Protein AF-A0A9X3QQZ3-F1 (afdb_monomer_lite)

Structure (mmCIF, N/CA/C/O backbone):
data_AF-A0A9X3QQZ3-F1
#
_entry.id   AF-A0A9X3QQZ3-F1
#
loop_
_atom_site.group_PDB
_atom_site.id
_atom_site.type_symbol
_atom_site.label_atom_id
_atom_site.label_alt_id
_atom_site.label_comp_id
_atom_site.label_asym_id
_atom_site.label_entity_id
_atom_site.label_seq_id
_atom_site.pdbx_PDB_ins_code
_atom_site.Cartn_x
_atom_site.Cartn_y
_atom_site.Cartn_z
_atom_site.occupancy
_atom_site.B_iso_or_equiv
_atom_site.auth_seq_id
_atom_site.auth_comp_id
_atom_site.auth_asym_id
_atom_site.auth_atom_id
_atom_site.pdbx_PDB_model_num
ATOM 1 N N . MET A 1 1 ? 4.174 -20.974 2.274 1.00 52.28 1 MET A N 1
ATOM 2 C CA . MET A 1 1 ? 4.313 -19.532 1.984 1.00 52.28 1 MET A CA 1
ATOM 3 C C . MET A 1 1 ? 3.609 -19.291 0.664 1.00 52.28 1 MET A C 1
ATOM 5 O O . MET A 1 1 ? 3.983 -19.940 -0.301 1.00 52.28 1 MET A O 1
ATOM 9 N N . ASN A 1 2 ? 2.552 -18.478 0.630 1.00 73.25 2 ASN A N 1
ATOM 10 C CA . ASN A 1 2 ? 1.884 -18.167 -0.635 1.00 73.25 2 ASN A CA 1
ATOM 11 C C . ASN A 1 2 ? 2.640 -17.014 -1.290 1.00 73.25 2 ASN A C 1
ATOM 13 O O . ASN A 1 2 ? 2.781 -15.954 -0.682 1.00 73.25 2 ASN A O 1
ATOM 17 N N . ILE A 1 3 ? 3.164 -17.254 -2.487 1.00 71.19 3 ILE A N 1
ATOM 18 C CA . ILE A 1 3 ? 3.865 -16.243 -3.275 1.00 71.19 3 ILE A CA 1
ATOM 19 C C . ILE A 1 3 ? 2.797 -15.326 -3.880 1.00 71.19 3 ILE A C 1
ATOM 21 O O . ILE A 1 3 ? 1.896 -15.802 -4.564 1.00 71.19 3 ILE A O 1
ATOM 25 N N . ILE A 1 4 ? 2.857 -14.032 -3.553 1.00 75.06 4 ILE A N 1
ATOM 26 C CA . ILE A 1 4 ? 1.899 -13.012 -4.023 1.00 75.06 4 ILE A CA 1
ATOM 27 C C . ILE A 1 4 ? 2.451 -12.244 -5.235 1.00 75.06 4 ILE A C 1
ATOM 29 O O . ILE A 1 4 ? 1.670 -11.737 -6.031 1.00 75.06 4 ILE A O 1
ATOM 33 N N . LEU A 1 5 ? 3.779 -12.191 -5.379 1.00 85.81 5 LEU A N 1
ATOM 34 C CA . LEU A 1 5 ? 4.508 -11.608 -6.507 1.00 85.81 5 LEU A CA 1
ATOM 35 C C . LEU A 1 5 ? 5.590 -12.585 -6.938 1.00 85.81 5 LEU A C 1
ATOM 37 O O . LEU A 1 5 ? 6.359 -13.052 -6.093 1.00 85.81 5 LEU A O 1
ATOM 41 N N . THR A 1 6 ? 5.629 -12.889 -8.228 1.00 90.88 6 THR A N 1
ATOM 42 C CA . THR A 1 6 ? 6.666 -13.723 -8.834 1.00 90.88 6 THR A CA 1
ATOM 43 C C . THR A 1 6 ? 7.762 -12.861 -9.455 1.00 90.88 6 THR A C 1
ATOM 45 O O . THR A 1 6 ? 7.583 -11.660 -9.648 1.00 90.88 6 THR A O 1
ATOM 48 N N . GLU A 1 7 ? 8.902 -13.473 -9.777 1.00 91.12 7 GLU A N 1
ATOM 49 C CA . GLU A 1 7 ? 9.979 -12.794 -10.510 1.00 91.12 7 GLU A CA 1
ATOM 50 C C . GLU A 1 7 ? 9.482 -12.274 -11.866 1.00 91.12 7 GLU A C 1
ATOM 52 O O . GLU A 1 7 ? 9.711 -11.114 -12.184 1.00 91.12 7 GLU A O 1
ATOM 57 N N . ALA A 1 8 ? 8.668 -13.059 -12.580 1.00 93.00 8 ALA A N 1
ATOM 58 C CA . ALA A 1 8 ? 8.091 -12.654 -13.860 1.00 93.00 8 ALA A CA 1
ATOM 59 C C . ALA A 1 8 ? 7.205 -11.396 -13.758 1.00 93.00 8 ALA A C 1
ATOM 61 O O . ALA A 1 8 ? 7.231 -10.553 -14.651 1.00 93.00 8 ALA A O 1
ATOM 62 N N . ASP A 1 9 ? 6.441 -11.235 -12.670 1.00 92.00 9 ASP A N 1
ATOM 63 C CA . ASP A 1 9 ? 5.631 -10.025 -12.459 1.00 92.00 9 ASP A CA 1
ATOM 64 C C . ASP A 1 9 ? 6.515 -8.780 -12.272 1.00 92.00 9 ASP A C 1
ATOM 66 O O . ASP A 1 9 ? 6.164 -7.684 -12.713 1.00 92.00 9 ASP A O 1
ATOM 70 N N . LEU A 1 10 ? 7.664 -8.946 -11.606 1.00 91.94 10 LEU A N 1
ATOM 71 C CA . LEU A 1 10 ? 8.622 -7.867 -11.376 1.00 91.94 10 LEU A CA 1
ATOM 72 C C . LEU A 1 10 ? 9.394 -7.524 -12.651 1.00 91.94 10 LEU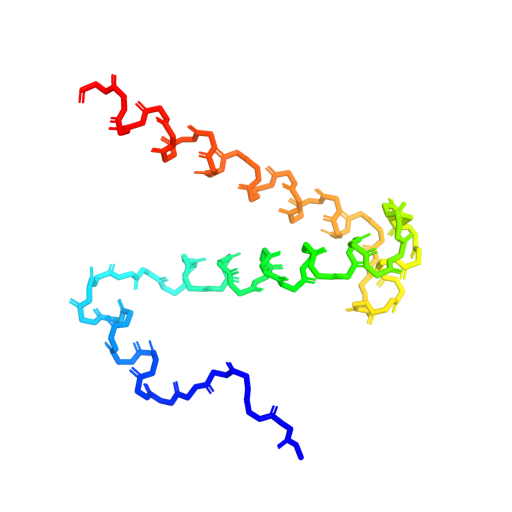 A C 1
ATOM 74 O O . LEU A 1 10 ? 9.579 -6.340 -12.921 1.00 91.94 10 LEU A O 1
ATOM 78 N N . ASP A 1 11 ? 9.781 -8.523 -13.444 1.00 94.19 11 ASP A N 1
ATOM 79 C CA . ASP A 1 11 ? 10.451 -8.318 -14.730 1.00 94.19 11 ASP A CA 1
ATOM 80 C C . ASP A 1 11 ? 9.579 -7.475 -15.665 1.00 94.19 11 ASP A C 1
ATOM 82 O O . ASP A 1 11 ? 10.028 -6.447 -16.166 1.00 94.19 11 ASP A O 1
ATOM 86 N N . VAL A 1 12 ? 8.294 -7.822 -15.797 1.00 94.44 12 VAL A N 1
ATOM 87 C CA . VAL A 1 12 ? 7.337 -7.053 -16.609 1.00 94.44 12 VAL A CA 1
ATOM 88 C C . VAL A 1 12 ? 7.196 -5.613 -16.108 1.00 94.44 12 VAL A C 1
ATOM 90 O O . VAL A 1 12 ? 7.161 -4.677 -16.907 1.00 94.44 12 VAL A O 1
ATOM 93 N N . ALA A 1 13 ? 7.113 -5.403 -14.791 1.00 91.94 13 ALA A N 1
ATOM 94 C CA . ALA A 1 13 ? 7.010 -4.056 -14.231 1.00 91.94 13 ALA A CA 1
ATOM 95 C C . ALA A 1 13 ? 8.266 -3.218 -14.534 1.00 91.94 13 ALA A C 1
ATOM 97 O O . ALA A 1 13 ? 8.169 -2.059 -14.940 1.00 91.94 13 ALA A O 1
ATOM 98 N N . LEU A 1 14 ? 9.452 -3.814 -14.391 1.00 92.56 14 LEU A N 1
ATOM 99 C CA . LEU A 1 14 ? 10.718 -3.144 -14.678 1.00 92.56 14 LEU A CA 1
ATOM 100 C C . LEU A 1 14 ? 10.896 -2.858 -16.177 1.00 92.56 14 LEU A C 1
ATOM 102 O O . LEU A 1 14 ? 11.351 -1.769 -16.525 1.00 92.56 14 LEU A O 1
ATOM 106 N N . GLU A 1 15 ? 10.495 -3.776 -17.060 1.00 95.31 15 GLU A N 1
ATOM 107 C CA . GLU A 1 15 ? 10.495 -3.574 -18.518 1.00 95.31 15 GLU A CA 1
ATOM 108 C C . GLU A 1 15 ? 9.581 -2.415 -18.943 1.00 95.31 15 GLU A C 1
ATOM 110 O O . GLU A 1 15 ? 9.937 -1.635 -19.827 1.00 95.31 15 GLU A O 1
ATOM 115 N N . ASN A 1 16 ? 8.442 -2.244 -18.266 1.00 93.25 16 ASN A N 1
ATOM 116 C CA . ASN A 1 16 ? 7.533 -1.113 -18.478 1.00 93.25 16 ASN A CA 1
ATOM 117 C C . ASN A 1 16 ? 8.062 0.218 -17.912 1.00 93.25 16 ASN A C 1
ATOM 119 O O . ASN A 1 16 ? 7.433 1.262 -18.097 1.00 93.25 16 ASN A O 1
ATOM 123 N N . GLY A 1 17 ? 9.212 0.203 -17.231 1.00 93.00 17 GLY A N 1
ATOM 124 C CA . GLY A 1 17 ? 9.820 1.381 -16.619 1.00 93.00 17 GLY A CA 1
ATOM 125 C C . GLY A 1 17 ? 9.195 1.784 -15.283 1.00 93.00 17 GLY A C 1
ATOM 126 O O . GLY A 1 17 ? 9.403 2.917 -14.840 1.00 93.00 17 GLY A O 1
ATOM 127 N N . ASP A 1 18 ? 8.443 0.894 -14.625 1.00 92.00 18 ASP A N 1
ATOM 128 C CA . ASP A 1 18 ? 7.889 1.180 -13.304 1.00 92.00 18 ASP A CA 1
ATOM 129 C C . ASP A 1 18 ? 9.010 1.308 -12.265 1.00 92.00 18 ASP A C 1
ATOM 131 O O . ASP A 1 18 ? 9.907 0.469 -12.142 1.00 92.00 18 ASP A O 1
ATOM 135 N N . SER A 1 19 ? 8.952 2.372 -11.463 1.00 92.31 19 SER A N 1
ATOM 136 C CA . SER A 1 19 ? 9.932 2.568 -10.400 1.00 92.31 19 SER A CA 1
ATOM 137 C C . SER A 1 19 ? 9.671 1.623 -9.223 1.00 92.31 19 SER A C 1
ATOM 139 O O . SER A 1 19 ? 8.529 1.261 -8.930 1.00 92.31 19 SER A O 1
ATOM 141 N N . TYR A 1 20 ? 10.716 1.328 -8.441 1.00 91.31 20 TYR A N 1
ATOM 142 C CA . TYR A 1 20 ? 10.604 0.629 -7.149 1.00 91.31 20 TYR A CA 1
ATOM 143 C C . TYR A 1 20 ? 9.452 1.166 -6.281 1.00 91.31 20 TYR A C 1
ATOM 145 O O . TYR A 1 20 ? 8.687 0.411 -5.678 1.00 91.31 20 TYR A O 1
ATOM 153 N N . THR A 1 21 ? 9.303 2.493 -6.237 1.00 89.00 21 THR A N 1
ATOM 154 C CA . THR A 1 21 ? 8.274 3.145 -5.424 1.00 89.00 21 THR A CA 1
ATOM 155 C C . THR A 1 21 ? 6.871 2.898 -5.979 1.00 89.00 21 THR A C 1
ATOM 157 O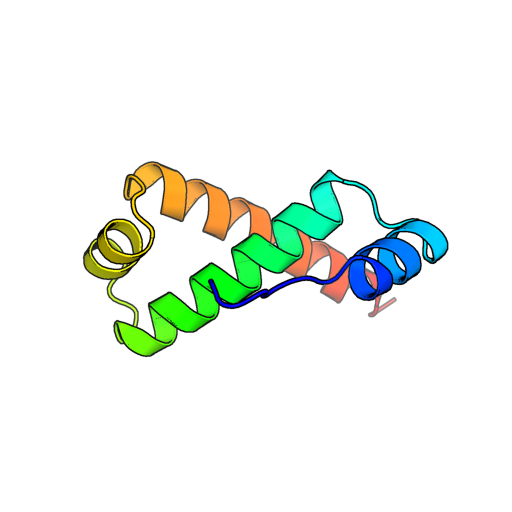 O . THR A 1 21 ? 5.925 2.782 -5.201 1.00 89.00 21 THR A O 1
ATOM 160 N N . ASP A 1 22 ? 6.706 2.809 -7.297 1.00 88.19 22 ASP A N 1
ATOM 161 C CA . ASP A 1 22 ? 5.403 2.573 -7.924 1.00 88.19 22 ASP A CA 1
ATOM 162 C C . ASP A 1 22 ? 4.934 1.134 -7.735 1.00 88.19 22 ASP A C 1
ATOM 164 O O . ASP A 1 22 ? 3.788 0.931 -7.325 1.00 88.19 22 ASP A O 1
ATOM 168 N N . ILE A 1 23 ? 5.839 0.165 -7.891 1.00 90.81 23 ILE A N 1
ATOM 169 C CA . ILE A 1 23 ? 5.566 -1.254 -7.627 1.00 90.81 23 ILE A CA 1
ATOM 170 C C . ILE A 1 23 ? 5.119 -1.436 -6.171 1.00 90.81 23 ILE A C 1
ATOM 172 O O . ILE A 1 23 ? 4.040 -1.972 -5.905 1.00 90.81 23 ILE A O 1
ATOM 176 N N . LEU A 1 24 ? 5.886 -0.915 -5.206 1.00 88.94 24 LEU A N 1
ATO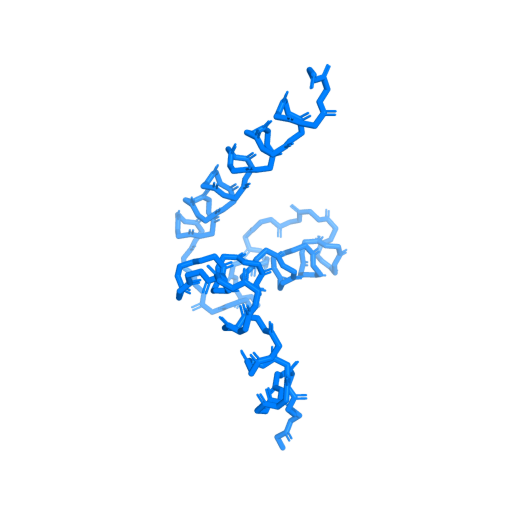M 177 C CA . LEU A 1 24 ? 5.523 -1.038 -3.793 1.00 88.94 24 LEU A CA 1
ATOM 178 C C . LEU A 1 24 ? 4.213 -0.331 -3.445 1.00 88.94 24 LEU A C 1
ATOM 180 O O . LEU A 1 24 ? 3.422 -0.866 -2.667 1.00 88.94 24 LEU A O 1
ATOM 184 N N . ASN A 1 25 ? 3.959 0.854 -4.005 1.00 86.25 25 ASN A N 1
ATOM 185 C CA . ASN A 1 25 ? 2.701 1.559 -3.763 1.00 86.25 25 ASN A CA 1
ATOM 186 C C . ASN A 1 25 ? 1.506 0.784 -4.330 1.00 86.25 25 ASN A C 1
ATOM 188 O O . ASN A 1 25 ? 0.463 0.741 -3.678 1.00 86.25 25 ASN A O 1
ATOM 192 N N . HIS A 1 26 ? 1.651 0.162 -5.504 1.00 87.12 26 HIS A N 1
ATOM 193 C CA . HIS A 1 26 ? 0.598 -0.652 -6.104 1.00 87.12 26 HIS A CA 1
ATOM 194 C C . HIS A 1 26 ? 0.258 -1.863 -5.229 1.00 87.12 26 HIS A C 1
ATOM 196 O O . HIS A 1 26 ? -0.903 -2.087 -4.886 1.00 87.12 26 HIS A O 1
ATOM 202 N N . VAL A 1 27 ? 1.276 -2.596 -4.783 1.00 89.75 27 VAL A N 1
ATOM 203 C CA . VAL A 1 27 ? 1.095 -3.763 -3.911 1.00 89.75 27 VAL A CA 1
ATOM 204 C C . VAL A 1 27 ? 0.487 -3.353 -2.569 1.00 89.75 27 VAL A C 1
ATOM 206 O O . VAL A 1 27 ? -0.484 -3.960 -2.110 1.00 89.75 27 VAL A O 1
ATOM 209 N N . ALA A 1 28 ? 1.007 -2.287 -1.954 1.00 87.88 28 ALA A N 1
ATOM 210 C CA . ALA A 1 28 ? 0.482 -1.757 -0.700 1.00 87.88 28 ALA A CA 1
ATOM 211 C C . ALA A 1 28 ? -0.989 -1.338 -0.830 1.00 87.88 28 ALA A C 1
ATOM 213 O O . ALA A 1 28 ? -1.791 -1.621 0.060 1.00 87.88 28 ALA A O 1
ATOM 214 N N . PHE A 1 29 ? -1.363 -0.710 -1.946 1.00 86.31 29 PHE A N 1
ATOM 215 C CA . PHE A 1 29 ? -2.745 -0.344 -2.234 1.00 86.31 29 PHE A CA 1
ATOM 216 C C . PHE A 1 29 ? -3.663 -1.561 -2.299 1.00 86.31 29 PHE A C 1
ATOM 218 O O . PHE A 1 29 ? -4.659 -1.605 -1.576 1.00 86.31 29 PHE A O 1
ATOM 225 N N . LEU A 1 30 ? -3.307 -2.565 -3.107 1.00 89.44 30 LEU A N 1
ATOM 226 C CA . LEU A 1 30 ? -4.112 -3.776 -3.264 1.00 89.44 30 LEU A CA 1
ATOM 227 C C . LEU A 1 30 ? -4.316 -4.498 -1.929 1.00 89.44 30 LEU A C 1
ATOM 229 O O . LEU A 1 30 ? -5.410 -4.992 -1.648 1.00 89.44 30 LEU A O 1
ATOM 233 N N . LEU A 1 31 ? -3.282 -4.543 -1.086 1.00 91.00 31 LEU A N 1
ATOM 234 C CA . LEU A 1 31 ? -3.379 -5.112 0.257 1.00 91.00 31 LEU A CA 1
ATOM 235 C C . LEU A 1 31 ? -4.343 -4.314 1.141 1.00 91.00 31 LEU A C 1
ATOM 237 O O . LEU A 1 31 ? -5.219 -4.901 1.779 1.00 91.00 31 LEU A O 1
ATOM 241 N N . ILE A 1 32 ? -4.219 -2.986 1.155 1.00 89.88 32 ILE A N 1
ATOM 242 C CA . ILE A 1 32 ? -5.076 -2.111 1.960 1.00 89.88 32 ILE A CA 1
ATOM 243 C C . ILE A 1 32 ? -6.535 -2.200 1.512 1.00 89.88 32 ILE A C 1
ATOM 245 O O . ILE A 1 32 ? -7.409 -2.323 2.368 1.00 89.88 32 ILE A O 1
ATOM 249 N N . GLU A 1 33 ? -6.821 -2.193 0.209 1.00 89.81 33 GLU A N 1
ATOM 250 C CA . GLU A 1 33 ? -8.190 -2.342 -0.296 1.00 89.81 33 GLU A CA 1
ATOM 251 C C . GLU A 1 33 ? -8.803 -3.675 0.126 1.00 89.81 33 GLU A C 1
ATOM 253 O O . GLU A 1 33 ? -9.897 -3.700 0.692 1.00 89.81 33 GLU A O 1
ATOM 258 N N . LYS A 1 34 ? -8.083 -4.785 -0.074 1.00 92.44 34 LYS A N 1
ATOM 259 C CA . LYS A 1 34 ? -8.573 -6.118 0.306 1.00 92.44 34 LYS A CA 1
ATOM 260 C C . LYS A 1 34 ? -8.863 -6.208 1.802 1.00 92.44 34 LYS A C 1
ATOM 262 O O . LYS A 1 34 ? -9.885 -6.772 2.196 1.00 92.44 34 LYS A O 1
ATOM 267 N N . VAL A 1 35 ? -7.993 -5.641 2.638 1.00 94.38 35 VAL A N 1
ATOM 268 C CA . VAL A 1 35 ? -8.199 -5.645 4.090 1.00 94.38 35 VAL A CA 1
ATOM 269 C C . VAL A 1 35 ? -9.353 -4.729 4.488 1.00 94.38 35 VAL A C 1
ATOM 271 O O . VAL A 1 35 ? -10.179 -5.143 5.291 1.00 94.38 35 VAL A O 1
ATOM 274 N N . LEU A 1 36 ? -9.481 -3.537 3.903 1.00 91.94 36 LEU A N 1
ATOM 275 C CA . LEU A 1 36 ? -10.615 -2.652 4.184 1.00 91.94 36 LEU A CA 1
ATOM 276 C C . LEU A 1 36 ? -11.951 -3.281 3.776 1.00 91.94 36 LEU A C 1
ATOM 278 O O . LEU A 1 36 ? -12.925 -3.141 4.510 1.00 91.94 36 LEU A O 1
ATOM 282 N N . VAL A 1 37 ? -12.010 -4.008 2.657 1.00 93.88 37 VAL A N 1
ATOM 283 C CA . VAL A 1 37 ? -13.204 -4.780 2.275 1.00 93.88 37 VAL A CA 1
ATOM 284 C C . VAL A 1 37 ? -13.498 -5.853 3.325 1.00 93.88 37 VAL A C 1
ATOM 286 O O . VAL A 1 37 ? -14.629 -5.955 3.801 1.00 93.88 37 VAL A O 1
ATOM 289 N N . LYS A 1 38 ? -12.474 -6.605 3.751 1.00 94.88 38 LYS A N 1
ATOM 290 C CA . LYS A 1 38 ? -12.605 -7.648 4.778 1.00 94.88 38 LYS A CA 1
ATOM 291 C C . LYS A 1 38 ? -13.107 -7.098 6.117 1.00 94.88 38 LYS A C 1
ATOM 293 O O . LYS A 1 38 ? -13.943 -7.735 6.750 1.00 94.88 38 LYS A O 1
ATOM 298 N N . THR A 1 39 ? -12.640 -5.920 6.526 1.00 95.62 39 THR A N 1
ATOM 299 C CA . THR A 1 39 ? -13.023 -5.273 7.793 1.00 95.62 39 THR A CA 1
ATOM 300 C C . THR A 1 39 ? -14.219 -4.330 7.660 1.00 95.62 39 THR A C 1
ATOM 302 O O . THR A 1 39 ? -14.519 -3.577 8.587 1.00 95.62 39 THR A O 1
ATOM 305 N N . ARG A 1 40 ? -14.906 -4.320 6.506 1.00 93.94 40 ARG A N 1
ATOM 306 C CA . ARG A 1 40 ? -16.050 -3.429 6.224 1.00 93.94 40 ARG A CA 1
ATOM 307 C C . ARG A 1 40 ? -15.731 -1.949 6.484 1.00 93.94 40 ARG A C 1
ATOM 309 O O . ARG A 1 40 ? -16.545 -1.195 7.008 1.00 93.94 40 ARG A O 1
ATOM 316 N N . GLY A 1 41 ? -14.514 -1.537 6.143 1.00 89.69 41 GLY A N 1
ATOM 317 C CA . GLY A 1 41 ? -14.025 -0.170 6.290 1.00 89.69 41 GLY A CA 1
ATOM 318 C C . GLY A 1 41 ? -13.474 0.178 7.676 1.00 89.69 41 GLY A C 1
ATOM 319 O O . GLY A 1 41 ? -13.002 1.309 7.854 1.00 89.69 41 GLY A O 1
ATOM 320 N N . ASN A 1 42 ? -13.473 -0.756 8.636 1.00 93.19 42 ASN A N 1
ATOM 321 C CA . ASN A 1 42 ? -12.884 -0.543 9.956 1.00 93.19 42 ASN A CA 1
ATOM 322 C C . ASN A 1 42 ? -11.358 -0.408 9.847 1.00 93.19 42 ASN A C 1
ATOM 324 O O . ASN A 1 42 ? -10.632 -1.377 9.611 1.00 93.19 42 ASN A O 1
ATOM 328 N N . LYS A 1 43 ? -10.870 0.824 10.025 1.00 91.12 43 LYS A N 1
ATOM 329 C CA . LYS A 1 43 ? -9.456 1.183 9.840 1.00 91.12 43 LYS A CA 1
ATOM 330 C C . LYS A 1 43 ? -8.568 0.702 10.982 1.00 91.12 43 LYS A C 1
ATOM 332 O O . LYS A 1 43 ? -7.398 0.423 10.753 1.00 91.12 43 LYS A O 1
ATOM 337 N N . THR A 1 44 ? -9.109 0.611 12.194 1.00 94.06 44 THR A N 1
ATOM 338 C CA . THR A 1 44 ? -8.360 0.119 13.357 1.00 94.06 44 THR A CA 1
ATOM 339 C C . THR A 1 44 ? -8.089 -1.372 13.205 1.00 94.06 44 THR A C 1
ATOM 341 O O . THR A 1 44 ? -6.946 -1.803 13.312 1.00 94.06 44 THR A O 1
ATOM 344 N N . GLU A 1 45 ? -9.122 -2.138 12.864 1.00 95.50 45 GLU A N 1
ATOM 345 C CA . GLU A 1 45 ? -9.000 -3.573 12.601 1.00 95.50 45 GLU A CA 1
ATOM 346 C C . GLU A 1 45 ? -8.129 -3.847 11.366 1.00 95.50 45 GLU A C 1
ATOM 348 O O . GLU A 1 45 ? -7.287 -4.740 11.382 1.00 95.50 45 GLU A O 1
ATOM 353 N N . ALA A 1 46 ? -8.246 -3.024 10.318 1.00 94.75 46 ALA A N 1
ATOM 354 C CA . ALA A 1 46 ? -7.390 -3.142 9.141 1.00 94.75 46 ALA A CA 1
ATOM 355 C C . ALA A 1 46 ? -5.905 -2.937 9.473 1.00 94.75 46 ALA A C 1
ATOM 357 O O . ALA A 1 46 ? -5.061 -3.704 9.017 1.00 94.75 46 ALA A O 1
ATOM 358 N N . ALA A 1 47 ? -5.586 -1.927 10.288 1.00 94.31 47 ALA A N 1
ATOM 359 C CA . ALA A 1 47 ? -4.219 -1.665 10.728 1.00 94.31 47 ALA A CA 1
ATOM 360 C C . ALA A 1 47 ? -3.662 -2.831 11.563 1.00 94.31 47 ALA A C 1
ATOM 362 O O . ALA A 1 47 ? -2.521 -3.237 11.354 1.00 94.31 47 ALA A O 1
ATOM 363 N N . GLN A 1 48 ? -4.490 -3.424 12.433 1.00 95.75 48 GLN A N 1
ATOM 364 C CA . GLN A 1 48 ? -4.130 -4.615 13.208 1.00 95.75 48 GLN A CA 1
ATOM 365 C C . GLN A 1 48 ? -3.845 -5.826 12.311 1.00 95.75 48 GLN A C 1
ATOM 367 O O . GLN A 1 48 ? -2.813 -6.469 12.480 1.00 95.75 48 GLN A O 1
ATOM 372 N N . ILE A 1 49 ? -4.709 -6.110 11.328 1.00 95.38 49 ILE A N 1
ATOM 373 C CA . ILE A 1 49 ? -4.512 -7.215 10.371 1.00 95.38 49 ILE A CA 1
ATOM 374 C C . ILE A 1 49 ? -3.230 -7.019 9.555 1.00 95.38 49 ILE A C 1
ATOM 376 O O . ILE A 1 49 ? -2.512 -7.979 9.290 1.00 95.38 49 ILE A O 1
ATOM 380 N N . LEU A 1 50 ? -2.941 -5.779 9.161 1.00 92.44 50 LEU A N 1
ATOM 381 C CA . LEU A 1 50 ? -1.744 -5.423 8.400 1.00 92.44 50 LEU A CA 1
ATOM 382 C C . LEU A 1 50 ? -0.485 -5.281 9.271 1.00 92.44 50 LEU A C 1
ATOM 384 O O . LEU A 1 50 ? 0.582 -4.993 8.734 1.00 92.44 50 LEU A O 1
ATOM 388 N N . GLY A 1 51 ? -0.589 -5.454 10.593 1.00 94.62 51 GLY A N 1
ATOM 389 C CA . GLY A 1 51 ? 0.546 -5.365 11.512 1.00 94.62 51 GLY A CA 1
ATOM 390 C C . GLY A 1 51 ? 1.203 -3.982 11.561 1.00 94.62 51 GLY A C 1
ATOM 391 O O . GLY A 1 51 ? 2.405 -3.883 11.787 1.00 94.62 51 GLY A O 1
ATOM 392 N N . MET A 1 52 ? 0.441 -2.909 11.330 1.00 93.81 52 MET A N 1
ATOM 393 C CA . MET A 1 52 ? 0.951 -1.535 11.320 1.00 93.81 52 MET A CA 1
ATOM 394 C C . MET A 1 52 ? 0.132 -0.614 12.223 1.00 93.81 52 MET A C 1
ATOM 396 O O . MET A 1 52 ? -0.998 -0.915 12.603 1.00 93.81 52 MET A O 1
ATOM 400 N N . THR A 1 53 ? 0.688 0.552 12.556 1.00 94.00 53 THR A N 1
ATOM 401 C CA . THR A 1 53 ? -0.066 1.561 13.308 1.00 94.00 53 THR A CA 1
ATOM 402 C C . THR A 1 53 ? -1.154 2.194 12.439 1.00 94.00 53 THR A C 1
ATOM 404 O O . THR A 1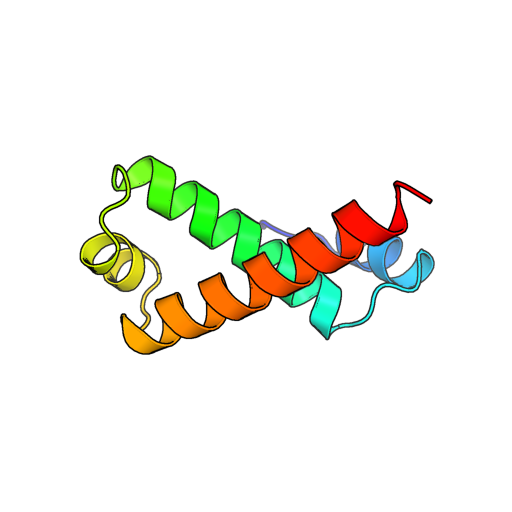 53 ? -1.026 2.296 11.212 1.00 94.00 53 THR A O 1
ATOM 407 N N . ARG A 1 54 ? -2.225 2.680 13.074 1.00 90.50 54 ARG A N 1
ATOM 408 C CA . ARG A 1 54 ? -3.323 3.370 12.381 1.00 90.50 54 ARG A CA 1
ATOM 409 C C . ARG A 1 54 ? -2.834 4.632 11.661 1.00 90.50 54 ARG A C 1
ATOM 411 O O . ARG A 1 54 ? -3.309 4.931 10.567 1.00 90.50 54 ARG A O 1
ATOM 418 N N . GLU A 1 55 ? -1.870 5.350 12.235 1.00 93.06 55 GLU A N 1
ATOM 419 C CA . GLU A 1 55 ? -1.237 6.523 11.623 1.00 93.06 55 GLU A CA 1
ATOM 420 C C . GLU A 1 55 ? -0.484 6.146 10.345 1.00 93.06 55 GLU A C 1
ATOM 422 O O . GLU A 1 55 ? -0.550 6.869 9.350 1.00 93.06 55 GLU A O 1
ATOM 427 N N . THR A 1 56 ? 0.210 5.005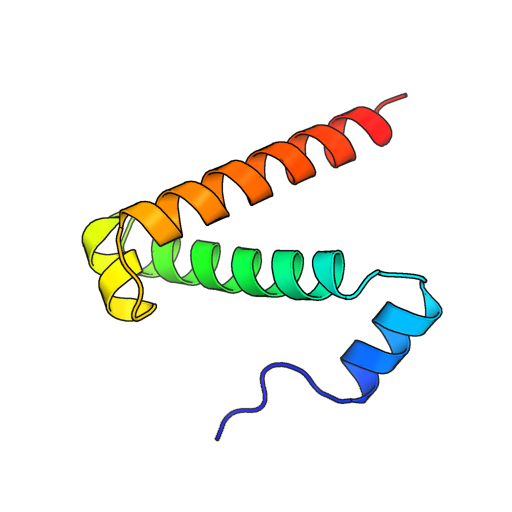 10.353 1.00 90.31 56 THR A N 1
ATOM 428 C CA . THR A 1 56 ? 0.930 4.497 9.179 1.00 90.31 56 THR A CA 1
ATOM 429 C C . THR A 1 56 ? -0.053 4.128 8.077 1.00 90.31 56 THR A C 1
ATOM 431 O O . THR A 1 56 ? 0.094 4.609 6.953 1.00 90.31 56 THR A O 1
ATOM 434 N N . LEU A 1 57 ? -1.115 3.387 8.411 1.00 90.62 57 LEU A N 1
ATOM 435 C CA . LEU A 1 57 ? -2.186 3.059 7.470 1.00 90.62 57 LEU A CA 1
ATOM 436 C C . LEU A 1 57 ? -2.793 4.326 6.848 1.00 90.62 57 LEU A C 1
ATOM 438 O O . LEU A 1 57 ? -2.965 4.403 5.633 1.00 90.62 57 LEU A O 1
ATOM 442 N N . TYR A 1 58 ? -3.069 5.349 7.660 1.00 90.44 58 TYR A N 1
ATOM 443 C CA . TYR A 1 58 ? -3.629 6.610 7.176 1.00 90.44 58 TYR A CA 1
ATOM 444 C C . TYR A 1 58 ? -2.686 7.346 6.213 1.00 90.44 58 TYR A C 1
ATOM 446 O O . TYR A 1 58 ? -3.124 7.825 5.166 1.00 90.44 58 TYR A O 1
ATOM 454 N N . LYS A 1 59 ? -1.383 7.408 6.526 1.00 90.25 59 LYS A N 1
ATOM 455 C CA . LYS A 1 59 ? -0.369 8.007 5.642 1.00 90.25 59 LYS A CA 1
ATOM 456 C C . LYS A 1 59 ? -0.281 7.276 4.302 1.00 90.25 59 LYS A C 1
ATOM 458 O O . LYS A 1 59 ? -0.198 7.938 3.268 1.00 90.25 59 LYS A O 1
ATOM 463 N N . VAL A 1 60 ? -0.315 5.941 4.316 1.00 86.44 60 VAL A N 1
ATOM 464 C CA . VAL A 1 60 ? -0.276 5.138 3.086 1.00 86.44 60 VAL A CA 1
ATOM 465 C C . VAL A 1 60 ? -1.540 5.367 2.260 1.00 86.44 60 VAL A C 1
ATOM 467 O O . VAL A 1 60 ? -1.420 5.708 1.088 1.00 86.44 60 VAL A O 1
ATOM 470 N N . ILE A 1 61 ? -2.731 5.300 2.866 1.00 86.88 61 ILE A N 1
ATOM 471 C CA . ILE A 1 61 ? -4.001 5.586 2.174 1.00 86.88 61 ILE A CA 1
ATOM 472 C C . ILE A 1 61 ? -3.971 6.975 1.529 1.00 86.88 61 ILE A C 1
ATOM 474 O O . ILE A 1 61 ? -4.307 7.114 0.357 1.00 86.88 61 ILE A O 1
ATOM 478 N N . LYS A 1 62 ? -3.526 8.003 2.264 1.00 88.75 62 LYS A N 1
ATOM 479 C CA . LYS A 1 62 ? -3.447 9.372 1.737 1.00 88.75 62 LYS A CA 1
ATOM 480 C C . LYS A 1 62 ? -2.512 9.466 0.528 1.00 88.75 62 LYS A C 1
ATOM 482 O O . LYS A 1 62 ? -2.882 10.068 -0.474 1.00 88.75 62 LYS A O 1
ATOM 487 N N . ARG A 1 63 ? -1.315 8.874 0.616 1.00 83.56 63 ARG A N 1
ATOM 488 C CA . ARG A 1 63 ? -0.337 8.861 -0.486 1.00 83.56 63 ARG A CA 1
ATOM 489 C C . ARG A 1 63 ? -0.900 8.165 -1.722 1.00 83.56 63 ARG A C 1
ATOM 491 O O . ARG A 1 63 ? -0.727 8.649 -2.834 1.00 83.56 63 ARG A O 1
ATOM 498 N N . VAL A 1 64 ? -1.554 7.029 -1.516 1.00 76.19 64 VAL A N 1
ATOM 499 C CA . VAL A 1 64 ? -2.096 6.220 -2.602 1.00 76.19 64 VAL A CA 1
ATOM 500 C C . VAL A 1 64 ? -3.274 6.914 -3.286 1.00 76.19 64 VAL A C 1
ATOM 502 O O . VAL A 1 64 ? -3.317 6.953 -4.513 1.00 76.19 64 VAL A O 1
ATOM 505 N N . ASN A 1 65 ? -4.185 7.515 -2.517 1.00 80.50 65 ASN A N 1
ATOM 506 C CA . ASN A 1 65 ? -5.301 8.275 -3.079 1.00 80.50 65 ASN A CA 1
ATOM 507 C C . ASN A 1 65 ? -4.810 9.463 -3.916 1.00 80.50 65 ASN A C 1
ATOM 509 O O . ASN A 1 65 ? -5.275 9.630 -5.038 1.00 80.50 65 ASN A O 1
ATOM 513 N N . ALA A 1 66 ? -3.809 10.209 -3.432 1.00 81.94 66 ALA A N 1
ATOM 514 C CA . ALA A 1 66 ? -3.221 11.319 -4.184 1.00 81.94 66 ALA A CA 1
ATOM 515 C C . ALA A 1 66 ? -2.653 10.867 -5.545 1.00 81.94 66 ALA A C 1
ATOM 517 O O . ALA A 1 66 ? -2.991 11.436 -6.578 1.00 81.94 66 ALA A O 1
ATOM 518 N N . LYS A 1 67 ? -1.879 9.771 -5.578 1.00 73.06 67 LYS A N 1
ATOM 519 C CA . LYS A 1 67 ? -1.348 9.222 -6.841 1.00 73.06 67 LYS A CA 1
ATOM 520 C C . LYS A 1 67 ? -2.440 8.717 -7.793 1.00 73.06 67 LYS A C 1
ATOM 522 O O . LYS A 1 67 ? -2.265 8.743 -9.010 1.00 73.06 67 LYS A O 1
ATOM 527 N N . ARG A 1 68 ? -3.556 8.212 -7.261 1.00 70.12 68 ARG A N 1
ATOM 528 C CA . ARG A 1 68 ? -4.691 7.752 -8.074 1.00 70.12 68 ARG A CA 1
ATOM 529 C C . ARG A 1 68 ? -5.395 8.925 -8.752 1.00 70.12 68 ARG A C 1
ATOM 531 O O . ARG A 1 68 ? -5.713 8.823 -9.933 1.00 70.12 68 ARG A O 1
ATOM 538 N N . GLU A 1 69 ? -5.594 10.020 -8.027 1.00 75.69 69 GLU A N 1
ATOM 539 C CA . GLU A 1 69 ? -6.151 11.265 -8.566 1.00 75.69 69 GLU A CA 1
ATOM 540 C C . GLU A 1 69 ? -5.241 11.846 -9.663 1.00 75.69 69 GLU A C 1
ATOM 542 O O . GLU A 1 69 ? -5.722 12.193 -10.739 1.00 75.69 69 GLU A O 1
ATOM 547 N N . GLU A 1 70 ? -3.919 11.845 -9.458 1.00 75.44 70 GLU A N 1
ATOM 548 C CA . GLU A 1 70 ? -2.936 12.271 -10.469 1.00 75.44 70 GLU A CA 1
ATOM 549 C C . GLU A 1 70 ? -3.028 11.447 -11.768 1.00 75.44 70 GLU A C 1
ATOM 551 O O . GLU A 1 70 ? -3.089 12.018 -12.858 1.00 75.44 70 GLU A O 1
ATOM 556 N N . LYS A 1 71 ? -3.103 10.109 -11.674 1.00 64.62 71 LYS A N 1
ATOM 557 C CA . LYS A 1 71 ? -3.231 9.232 -12.855 1.00 64.62 71 LYS A CA 1
ATOM 558 C C . LYS A 1 71 ? -4.578 9.393 -13.576 1.00 64.62 71 LYS A C 1
ATOM 560 O O . LYS A 1 71 ? -4.620 9.361 -14.805 1.00 64.62 71 LYS A O 1
ATOM 565 N N . GLN A 1 72 ? -5.676 9.582 -12.841 1.00 65.62 72 GLN A N 1
ATOM 566 C CA . GLN A 1 72 ? -7.009 9.795 -13.428 1.00 65.62 72 GLN A CA 1
ATOM 567 C C . GLN A 1 72 ? -7.103 11.134 -14.172 1.00 65.62 72 GLN A C 1
ATOM 569 O O . GLN A 1 72 ? -7.668 11.195 -15.266 1.00 65.62 72 GLN A O 1
ATOM 574 N N . ASN A 1 73 ? -6.476 12.179 -13.632 1.00 65.00 73 ASN A N 1
ATOM 575 C CA . ASN A 1 73 ? -6.425 13.492 -14.270 1.00 65.00 73 ASN A CA 1
ATOM 576 C C . ASN A 1 73 ? -5.513 13.500 -15.511 1.00 65.00 73 ASN A C 1
ATOM 578 O O . ASN A 1 73 ? -5.825 14.176 -16.484 1.00 65.00 73 ASN A O 1
ATOM 582 N N . ALA A 1 74 ? -4.430 12.713 -15.521 1.00 60.97 74 ALA A N 1
ATOM 583 C CA . ALA A 1 74 ? -3.525 12.600 -16.670 1.00 60.97 74 ALA A CA 1
ATOM 584 C C . ALA A 1 74 ? -4.113 11.828 -17.869 1.00 60.97 74 ALA A C 1
ATOM 586 O O . ALA A 1 74 ? -3.651 12.012 -18.987 1.00 60.97 74 ALA A O 1
ATOM 587 N N . THR A 1 75 ? -5.121 10.974 -17.653 1.00 58.97 75 THR A N 1
ATOM 588 C CA . THR A 1 75 ? -5.766 10.176 -18.721 1.0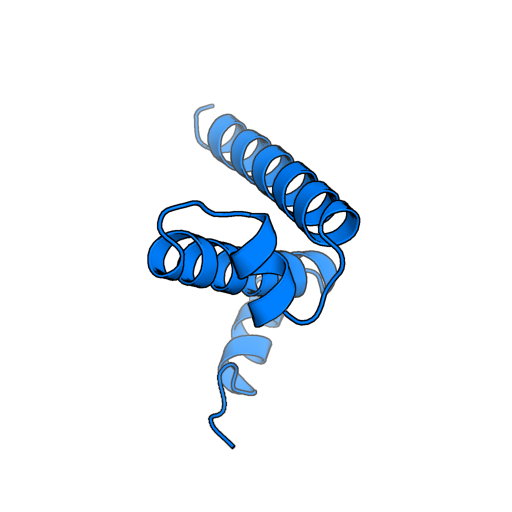0 58.97 75 THR A CA 1
ATOM 589 C C . THR A 1 75 ? -6.979 10.897 -19.336 1.00 58.97 75 THR A C 1
ATOM 591 O O . THR A 1 75 ? -7.537 10.439 -20.328 1.00 58.97 75 THR A O 1
ATOM 594 N N . SER A 1 76 ? -7.413 12.014 -18.739 1.00 56.38 76 SER A N 1
ATOM 595 C CA . SER A 1 76 ? -8.607 12.770 -19.153 1.00 56.38 76 SER A CA 1
ATOM 596 C C . SER A 1 76 ? -8.293 14.009 -20.011 1.00 56.38 76 SER A C 1
ATOM 598 O O . SER A 1 76 ? -9.209 14.782 -20.285 1.00 56.38 76 SER A O 1
ATOM 600 N N . ASN A 1 77 ? -7.030 14.197 -20.421 1.00 46.72 77 ASN A N 1
ATOM 601 C CA . ASN A 1 77 ? -6.556 15.296 -21.275 1.00 46.72 77 ASN A CA 1
ATOM 602 C C . ASN A 1 77 ? -5.955 14.773 -22.579 1.00 46.72 77 ASN A C 1
ATOM 604 O O . ASN A 1 77 ? -5.192 13.784 -22.508 1.00 46.72 77 ASN A O 1
#

pLDDT: mean 85.96, std 11.25, range [46.72, 95.75]

Radius of gyration: 14.23 Å; chains: 1; bounding box: 27×35×35 Å

Foldseek 3Di:
DDDPDDPVNVVVCVVVVHDPVRVVLVVLVVLLVVLCVVVVNPLCSSCVVVVHDSVVSVVSVVVSVVVVVVVVVVVVD

Secondary structure (DSSP, 8-state):
---SS-HHHHHHHHHTT--HHHHHHHHHHHHHHHHHHHTTT-HHHHHHHTTS-HHHHHHHHHHHHHHHHHHHHHT--

Sequence (77 aa):
MNIILTEADLDVALENGDSYTDILNHVAFLLIEKVLVKTRGNKTEAAQILGMTRETLYKVIKRVNAKREEKQNATSN